Protein AF-A0A6P5BL47-F1 (afdb_monomer_lite)

Foldseek 3Di:
DVVVLVVLLLLLLLQLVLVVLLVVCLPVVDLLSATDPDADSVPSYDPDHSPGFQGDDLPSLVVSLVVVVVCVVVPDDNDDDVSSVVVSVSSVSSSVSNVVPFGCPPVRQAPPVSPSHGD

Structure (mmCIF, N/CA/C/O backbone):
data_AF-A0A6P5BL47-F1
#
_entry.id   AF-A0A6P5BL47-F1
#
loop_
_atom_site.group_PDB
_atom_site.id
_atom_site.type_symbol
_atom_site.label_atom_id
_atom_site.label_alt_id
_atom_site.label_comp_id
_atom_site.label_asym_id
_atom_site.label_entity_id
_atom_site.label_seq_id
_atom_site.pdbx_PDB_ins_code
_atom_site.Cartn_x
_atom_site.Cartn_y
_atom_site.Cartn_z
_atom_site.occupancy
_atom_site.B_iso_or_equiv
_atom_site.auth_seq_id
_atom_site.auth_comp_id
_atom_site.auth_asym_id
_atom_site.auth_atom_id
_atom_site.pdbx_PDB_model_num
ATOM 1 N N . MET A 1 1 ? -15.981 9.206 10.956 1.00 65.19 1 MET A N 1
ATOM 2 C CA . MET A 1 1 ? -14.874 8.240 11.155 1.00 65.19 1 MET A CA 1
ATOM 3 C C . MET A 1 1 ? -15.052 6.967 10.335 1.00 65.19 1 MET A C 1
ATOM 5 O O . MET A 1 1 ? -14.112 6.594 9.650 1.00 65.19 1 MET A O 1
ATOM 9 N N . GLU A 1 2 ? -16.237 6.345 10.324 1.00 82.81 2 GLU A N 1
ATOM 10 C CA . GLU A 1 2 ? -16.496 5.101 9.570 1.00 82.81 2 GLU A CA 1
ATOM 11 C C . GLU A 1 2 ? -16.104 5.169 8.079 1.00 82.81 2 GLU A C 1
ATOM 13 O O . GLU A 1 2 ? -15.459 4.258 7.568 1.00 82.81 2 GLU A O 1
ATOM 18 N N . ASN A 1 3 ? -16.406 6.278 7.395 1.00 89.88 3 ASN A N 1
ATOM 19 C CA . ASN A 1 3 ? -16.052 6.451 5.980 1.00 89.88 3 ASN A CA 1
ATOM 20 C C . ASN A 1 3 ? -14.536 6.441 5.730 1.00 89.88 3 ASN A C 1
ATOM 22 O O . ASN A 1 3 ? -14.093 5.890 4.730 1.00 89.88 3 ASN A O 1
ATOM 26 N N . VAL A 1 4 ? -13.732 6.988 6.646 1.00 91.44 4 VAL A N 1
ATOM 27 C CA . VAL A 1 4 ? -12.266 7.019 6.494 1.00 91.44 4 VAL A CA 1
ATOM 28 C C . VAL A 1 4 ? -11.684 5.614 6.660 1.00 91.44 4 VAL A C 1
ATOM 30 O O . VAL A 1 4 ? -10.820 5.213 5.890 1.00 91.44 4 VAL A O 1
ATOM 33 N N . VAL A 1 5 ? -12.215 4.826 7.603 1.00 93.94 5 VAL A N 1
ATOM 34 C CA . VAL A 1 5 ? -11.831 3.412 7.762 1.00 93.94 5 VAL A CA 1
ATOM 35 C C . VAL A 1 5 ? -12.163 2.622 6.495 1.00 93.94 5 VAL A C 1
ATOM 37 O O . VAL A 1 5 ? -11.319 1.874 6.012 1.00 93.94 5 VAL A O 1
ATOM 40 N N . LYS A 1 6 ? -13.353 2.821 5.912 1.00 94.25 6 LYS A N 1
ATOM 41 C CA . LYS A 1 6 ? -13.737 2.174 4.644 1.00 94.25 6 LYS A CA 1
ATOM 42 C C . LYS A 1 6 ? -12.798 2.550 3.495 1.00 94.25 6 LYS A C 1
ATOM 44 O O . LYS A 1 6 ? -12.405 1.664 2.745 1.00 94.25 6 LYS A O 1
ATOM 49 N N . LEU A 1 7 ? -12.398 3.819 3.389 1.00 94.19 7 LEU A N 1
ATOM 50 C CA . LEU A 1 7 ? -11.460 4.282 2.359 1.00 94.19 7 LEU A CA 1
ATOM 51 C C . LEU A 1 7 ? -10.067 3.666 2.524 1.00 94.19 7 LEU A C 1
ATOM 53 O O . LEU A 1 7 ? -9.534 3.111 1.568 1.00 94.19 7 LEU A O 1
ATOM 57 N N . MET A 1 8 ? -9.508 3.686 3.737 1.00 95.88 8 MET A N 1
ATOM 58 C CA . MET A 1 8 ? -8.200 3.077 4.007 1.00 95.88 8 MET A CA 1
ATOM 59 C C . MET A 1 8 ? -8.205 1.571 3.744 1.00 95.88 8 MET A C 1
ATOM 61 O O . MET A 1 8 ? -7.248 1.037 3.190 1.00 95.88 8 MET A O 1
ATOM 65 N N . ARG A 1 9 ? -9.302 0.886 4.089 1.00 95.56 9 ARG A N 1
ATOM 66 C CA . ARG A 1 9 ? -9.479 -0.533 3.764 1.00 95.56 9 ARG A CA 1
ATOM 67 C C . ARG A 1 9 ? -9.602 -0.762 2.261 1.00 95.56 9 ARG A C 1
ATOM 69 O O . ARG A 1 9 ? -9.000 -1.700 1.763 1.00 95.56 9 ARG A O 1
ATOM 76 N N . GLY A 1 10 ? -10.332 0.086 1.539 1.00 94.94 10 GLY A N 1
ATOM 77 C CA . GLY A 1 10 ? -10.4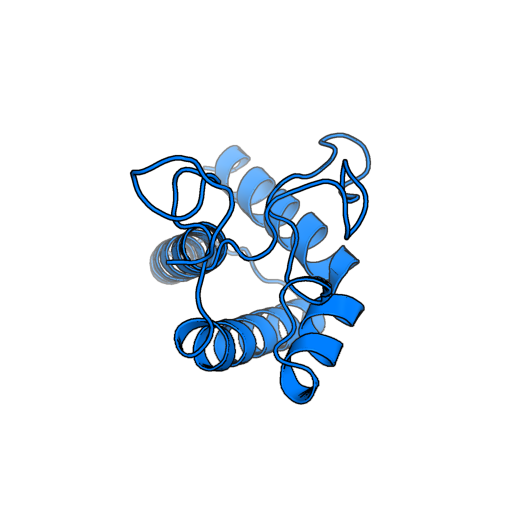20 0.017 0.079 1.00 94.94 10 GLY A CA 1
ATOM 78 C C . GLY A 1 10 ? -9.047 0.136 -0.585 1.00 94.94 10 GLY A C 1
ATOM 79 O O . GLY A 1 10 ? -8.691 -0.706 -1.402 1.00 94.94 10 GLY A O 1
ATOM 80 N N . LEU A 1 11 ? -8.237 1.112 -0.160 1.00 94.69 11 LEU A N 1
ATOM 81 C CA . LEU A 1 11 ? -6.862 1.274 -0.643 1.00 94.69 11 LEU A CA 1
ATOM 82 C C . LEU A 1 11 ? -5.992 0.053 -0.331 1.00 94.69 11 LEU A C 1
ATOM 84 O O . LEU A 1 11 ? -5.315 -0.444 -1.227 1.00 94.69 11 LEU A O 1
ATOM 88 N N . LEU A 1 12 ? -6.062 -0.477 0.895 1.00 95.56 12 LEU A N 1
ATOM 89 C CA . LEU A 1 12 ? -5.357 -1.706 1.266 1.00 95.56 12 LEU A CA 1
ATOM 90 C C . LEU A 1 12 ? -5.719 -2.868 0.332 1.00 95.56 12 LEU A C 1
ATOM 92 O O . LEU A 1 12 ? -4.834 -3.578 -0.131 1.00 95.56 12 LEU A O 1
ATOM 96 N N . GLN A 1 13 ? -7.003 -3.034 0.007 1.00 95.31 13 GLN A N 1
ATOM 97 C CA . GLN A 1 13 ? -7.460 -4.081 -0.910 1.00 95.31 13 GLN A CA 1
ATOM 98 C C . GLN A 1 13 ? -6.933 -3.880 -2.340 1.00 95.31 13 GLN A C 1
ATOM 100 O O . GLN A 1 13 ? -6.529 -4.855 -2.972 1.00 95.31 13 GLN A O 1
ATOM 105 N N . CYS A 1 14 ? -6.881 -2.642 -2.844 1.00 94.06 14 CYS A N 1
ATOM 106 C CA . CYS A 1 14 ? -6.258 -2.344 -4.140 1.00 94.06 14 CYS A CA 1
ATOM 107 C C . CYS A 1 14 ? -4.767 -2.707 -4.164 1.00 94.06 14 CYS A C 1
ATOM 109 O O . CYS A 1 14 ? -4.281 -3.289 -5.133 1.00 94.06 14 CYS A O 1
ATOM 111 N N . MET A 1 15 ? -4.038 -2.388 -3.092 1.00 93.81 15 MET A N 1
ATOM 112 C CA . MET A 1 15 ? -2.611 -2.698 -2.992 1.00 93.81 15 MET A CA 1
ATOM 113 C C . MET A 1 15 ? -2.377 -4.212 -2.875 1.00 93.81 15 MET A C 1
ATOM 115 O O . MET A 1 15 ? -1.542 -4.759 -3.590 1.00 93.81 15 MET A O 1
ATOM 119 N N . MET A 1 16 ? -3.157 -4.914 -2.045 1.00 94.81 16 MET A N 1
ATOM 120 C CA . MET A 1 16 ? -3.039 -6.369 -1.855 1.00 94.81 16 MET A CA 1
ATOM 121 C C . MET A 1 16 ? -3.304 -7.169 -3.133 1.00 94.81 16 MET A C 1
ATOM 123 O O . MET A 1 16 ? -2.705 -8.223 -3.330 1.00 94.81 16 MET A O 1
ATOM 127 N N . ARG A 1 17 ? -4.147 -6.666 -4.043 1.00 92.94 17 ARG A N 1
ATOM 128 C CA . ARG A 1 17 ? -4.371 -7.285 -5.364 1.00 92.94 17 ARG A CA 1
ATOM 129 C C . ARG A 1 17 ? -3.141 -7.284 -6.270 1.00 92.94 17 ARG A C 1
ATOM 131 O O . ARG A 1 17 ? -3.141 -7.981 -7.277 1.00 92.94 17 ARG A O 1
ATOM 138 N N . GLN A 1 18 ? -2.111 -6.523 -5.919 1.00 91.56 18 GLN A N 1
ATOM 139 C CA . GLN A 1 18 ? -0.846 -6.447 -6.642 1.00 91.56 18 GLN A CA 1
ATOM 140 C C . GLN A 1 18 ? 0.310 -7.075 -5.855 1.00 91.56 18 GLN A C 1
ATOM 142 O O . GLN A 1 18 ? 1.471 -6.778 -6.131 1.00 91.56 18 GLN A O 1
ATOM 147 N N . VAL A 1 19 ? 0.020 -7.937 -4.873 1.00 92.25 19 VAL A N 1
ATOM 148 C CA . VAL A 1 19 ? 1.044 -8.590 -4.040 1.00 92.25 19 VAL A CA 1
ATOM 149 C C . VAL A 1 19 ? 2.132 -9.277 -4.866 1.00 92.25 19 VAL A C 1
ATOM 151 O O . VAL A 1 19 ? 3.304 -9.165 -4.521 1.00 92.25 19 VAL A O 1
ATOM 154 N N . ASP A 1 20 ? 1.779 -9.879 -6.003 1.00 91.31 20 ASP A N 1
ATOM 155 C CA . ASP A 1 20 ? 2.747 -10.524 -6.894 1.00 91.31 20 ASP A CA 1
ATOM 156 C C . ASP A 1 20 ? 3.796 -9.539 -7.428 1.00 91.31 20 ASP A C 1
ATOM 158 O O . ASP A 1 20 ? 4.962 -9.902 -7.564 1.00 91.31 20 ASP A O 1
ATOM 162 N N . LYS A 1 21 ? 3.412 -8.282 -7.696 1.00 89.44 21 LYS A N 1
ATOM 163 C CA . LYS A 1 21 ? 4.346 -7.227 -8.124 1.00 89.44 21 LYS A CA 1
ATOM 164 C C . LYS A 1 21 ? 5.299 -6.861 -6.986 1.00 89.44 21 LYS A C 1
ATOM 166 O O . LYS A 1 21 ? 6.512 -6.877 -7.165 1.00 89.44 21 LYS A O 1
ATOM 171 N N . VAL A 1 22 ? 4.749 -6.639 -5.789 1.00 89.75 22 VAL A N 1
ATOM 172 C CA . VAL A 1 22 ? 5.522 -6.310 -4.577 1.00 89.75 22 VAL A CA 1
ATOM 173 C C . VAL A 1 22 ? 6.553 -7.399 -4.262 1.00 89.75 22 VAL A C 1
ATOM 175 O O . VAL A 1 22 ? 7.697 -7.085 -3.940 1.00 89.75 22 VAL A O 1
ATOM 178 N N . GLU A 1 23 ? 6.177 -8.673 -4.397 1.00 90.12 23 GLU A N 1
ATOM 179 C CA . GLU A 1 23 ? 7.093 -9.804 -4.218 1.00 90.12 23 GLU A CA 1
ATOM 180 C C . GLU A 1 23 ? 8.188 -9.848 -5.288 1.00 90.12 23 GLU A C 1
ATOM 182 O O . GLU A 1 23 ? 9.365 -9.992 -4.950 1.00 90.12 23 GLU A O 1
ATOM 187 N N . ARG A 1 24 ? 7.840 -9.677 -6.572 1.00 89.69 24 ARG A N 1
ATOM 188 C CA . ARG A 1 24 ? 8.837 -9.654 -7.657 1.00 89.69 24 ARG A CA 1
ATOM 189 C C . ARG A 1 24 ? 9.826 -8.503 -7.503 1.00 89.69 24 ARG A C 1
ATOM 191 O O . ARG A 1 24 ? 11.032 -8.729 -7.625 1.00 89.69 24 ARG A O 1
ATOM 198 N N . PHE A 1 25 ? 9.347 -7.313 -7.142 1.00 88.31 25 PHE A N 1
ATOM 199 C CA . PHE A 1 25 ? 10.174 -6.116 -6.997 1.00 88.31 25 PHE A CA 1
ATOM 200 C C . PHE A 1 25 ? 11.324 -6.286 -5.996 1.00 88.31 25 PHE A C 1
ATOM 202 O O . PHE A 1 25 ? 12.404 -5.740 -6.210 1.00 88.31 25 PHE A O 1
ATOM 209 N N . LYS A 1 26 ? 11.153 -7.091 -4.937 1.00 83.81 26 LYS A N 1
ATOM 210 C CA . LYS A 1 26 ? 12.239 -7.391 -3.978 1.00 83.81 26 LYS A CA 1
ATOM 211 C C . LYS A 1 26 ? 13.485 -7.964 -4.644 1.00 83.81 26 LYS A C 1
ATOM 213 O O . LYS A 1 26 ? 14.596 -7.774 -4.150 1.00 83.81 26 LYS A O 1
ATOM 218 N N . HIS A 1 27 ? 13.287 -8.710 -5.724 1.00 85.75 27 HIS A N 1
ATOM 219 C CA . HIS A 1 27 ? 14.348 -9.387 -6.451 1.00 85.75 27 HIS A CA 1
ATOM 220 C C . HIS A 1 27 ? 14.779 -8.598 -7.680 1.00 85.75 27 HIS A C 1
ATOM 222 O O . HIS A 1 27 ? 15.973 -8.526 -7.961 1.00 85.75 27 HIS A O 1
ATOM 228 N N . THR A 1 28 ? 13.821 -8.026 -8.408 1.00 87.12 28 THR A N 1
ATOM 229 C CA . THR A 1 28 ? 14.087 -7.382 -9.696 1.00 87.12 28 THR A CA 1
ATOM 230 C C . THR A 1 28 ? 14.490 -5.922 -9.552 1.00 87.12 28 THR A C 1
ATOM 232 O O . THR A 1 28 ? 15.305 -5.456 -10.341 1.00 87.12 28 THR A O 1
ATOM 235 N N . GLN A 1 29 ? 13.935 -5.205 -8.564 1.00 83.12 29 GLN A N 1
ATOM 236 C CA . GLN A 1 29 ? 14.052 -3.746 -8.404 1.00 83.12 29 GLN A CA 1
ATOM 237 C C . GLN A 1 29 ? 13.731 -2.972 -9.699 1.00 83.12 29 GLN A C 1
ATOM 239 O O . GLN A 1 29 ? 14.186 -1.849 -9.896 1.00 83.12 29 GLN A O 1
ATOM 244 N N . SER A 1 30 ? 12.945 -3.586 -10.591 1.00 81.31 30 SER A N 1
ATOM 245 C CA . SER A 1 30 ? 12.524 -3.003 -11.862 1.00 81.31 30 SER A CA 1
ATOM 246 C C . SER A 1 30 ? 11.291 -2.134 -11.653 1.00 81.31 30 SER A C 1
ATOM 248 O O . SER A 1 30 ? 10.367 -2.525 -10.937 1.00 81.31 30 SER A O 1
ATOM 250 N N . THR A 1 31 ? 11.231 -0.980 -12.315 1.00 75.50 31 THR A N 1
ATOM 251 C CA . THR A 1 31 ? 10.049 -0.108 -12.294 1.00 75.50 31 THR A CA 1
ATOM 252 C C . THR A 1 31 ? 8.808 -0.828 -12.830 1.00 75.50 31 THR A C 1
ATOM 254 O O . THR A 1 31 ? 7.721 -0.621 -12.303 1.00 75.50 31 THR A O 1
ATOM 257 N N . GLU A 1 32 ? 8.951 -1.764 -13.769 1.00 80.00 32 GLU A N 1
ATOM 258 C CA . GLU A 1 32 ? 7.845 -2.579 -14.307 1.00 80.00 32 GLU A CA 1
ATOM 259 C C . GLU A 1 32 ? 7.174 -3.454 -13.232 1.00 80.00 32 GLU A C 1
ATOM 261 O O . GLU A 1 32 ? 5.958 -3.659 -13.238 1.00 80.00 32 GLU A O 1
ATOM 266 N N . ASP A 1 33 ? 7.946 -3.914 -12.245 1.00 84.38 33 ASP A N 1
ATOM 267 C CA . ASP A 1 33 ? 7.452 -4.706 -11.115 1.00 84.38 33 ASP A CA 1
ATOM 268 C C . ASP A 1 33 ? 6.988 -3.842 -9.936 1.00 84.38 33 ASP A C 1
ATOM 270 O O . ASP A 1 33 ? 6.596 -4.361 -8.892 1.00 84.38 33 ASP A O 1
ATOM 274 N N . SER A 1 34 ? 7.010 -2.518 -10.071 1.00 85.19 34 SER A N 1
ATOM 275 C CA . SER A 1 34 ? 6.555 -1.624 -9.013 1.00 85.19 34 SER A CA 1
ATOM 276 C C . SER A 1 34 ? 5.027 -1.638 -8.853 1.00 85.19 34 SER A C 1
ATOM 278 O O . SER A 1 34 ? 4.264 -2.050 -9.739 1.00 85.19 34 SER A O 1
ATOM 280 N N . LEU A 1 35 ? 4.570 -1.197 -7.682 1.00 87.50 35 LEU A N 1
ATOM 281 C CA . LEU A 1 35 ? 3.153 -1.055 -7.382 1.00 87.50 35 LEU A CA 1
ATOM 282 C C . LEU A 1 35 ? 2.555 0.078 -8.230 1.00 87.50 35 LEU A C 1
ATOM 284 O O . LEU A 1 35 ? 3.088 1.187 -8.249 1.00 87.50 35 LEU A O 1
ATOM 288 N N . HIS A 1 36 ? 1.416 -0.167 -8.878 1.00 85.00 36 HIS A N 1
ATOM 289 C CA . HIS A 1 36 ? 0.673 0.903 -9.545 1.00 85.00 36 HIS A CA 1
ATOM 290 C C . HIS A 1 36 ? 0.089 1.868 -8.525 1.00 85.00 36 HIS A C 1
ATOM 292 O O . HIS A 1 36 ? -0.403 1.444 -7.485 1.00 85.00 36 HIS A O 1
ATOM 298 N N . ALA A 1 37 ? 0.028 3.152 -8.868 1.00 78.50 37 ALA A N 1
ATOM 299 C CA . ALA A 1 37 ? -0.580 4.176 -8.018 1.00 78.50 37 ALA A CA 1
ATOM 300 C C . ALA A 1 37 ? -2.057 4.469 -8.336 1.00 78.50 37 ALA A C 1
ATOM 302 O O . ALA A 1 37 ? -2.715 5.209 -7.602 1.00 78.50 37 ALA A O 1
ATOM 303 N N . LYS A 1 38 ? -2.597 3.903 -9.425 1.00 83.56 38 LYS A N 1
ATOM 304 C CA . LYS A 1 38 ? -3.957 4.182 -9.908 1.00 83.56 38 LYS A CA 1
ATOM 305 C C . LYS A 1 38 ? -4.799 2.917 -9.952 1.00 83.56 38 LYS A C 1
ATOM 307 O O . LYS A 1 38 ? -4.396 1.899 -10.513 1.00 83.56 38 LYS A O 1
ATOM 312 N N . TYR A 1 39 ? -6.003 3.015 -9.395 1.00 87.56 39 TYR A N 1
ATOM 313 C CA . TYR A 1 39 ? -6.902 1.880 -9.215 1.00 87.56 39 TYR A CA 1
ATOM 314 C C . TYR A 1 39 ? 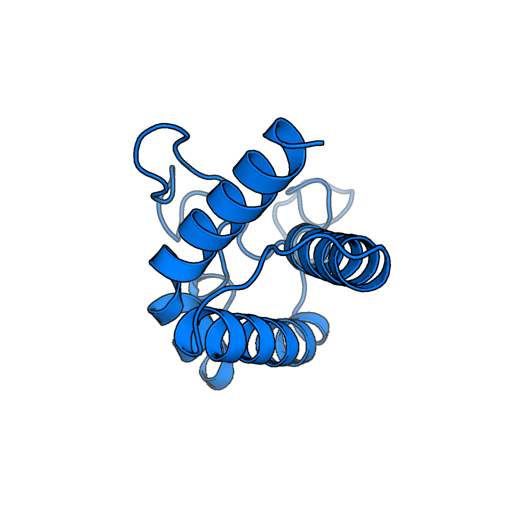-8.291 2.169 -9.756 1.00 87.56 39 TYR A C 1
ATOM 316 O O . TYR A 1 39 ? -8.824 3.272 -9.613 1.00 87.56 39 TYR A O 1
ATOM 324 N N . ASN A 1 40 ? -8.911 1.142 -10.323 1.00 86.25 40 ASN A N 1
ATOM 325 C CA . ASN A 1 40 ? -10.309 1.186 -10.690 1.00 86.25 40 ASN A CA 1
ATOM 326 C C . ASN A 1 40 ? -11.145 1.150 -9.406 1.00 86.25 40 ASN A C 1
ATOM 328 O O . ASN A 1 40 ? -11.043 0.214 -8.615 1.00 86.25 40 ASN A O 1
ATOM 332 N N . THR A 1 41 ? -11.990 2.155 -9.196 1.00 84.31 41 THR A N 1
ATOM 333 C CA . THR A 1 41 ? -12.771 2.299 -7.957 1.00 84.31 41 THR A CA 1
ATOM 334 C C . THR A 1 41 ? -13.826 1.210 -7.762 1.00 84.31 41 THR A C 1
ATOM 336 O O . THR A 1 41 ? -14.223 0.956 -6.627 1.00 84.31 41 THR A O 1
ATOM 339 N N . ALA A 1 42 ? -14.275 0.554 -8.836 1.00 86.75 42 ALA A N 1
ATOM 340 C CA . ALA A 1 42 ? -15.256 -0.524 -8.772 1.00 86.75 42 ALA A CA 1
ATOM 341 C C . ALA A 1 42 ? -14.600 -1.902 -8.601 1.00 86.75 42 ALA A C 1
ATOM 343 O O . ALA A 1 42 ? -15.115 -2.739 -7.862 1.00 86.75 42 ALA A O 1
ATOM 344 N N . THR A 1 43 ? -13.472 -2.152 -9.272 1.00 87.94 43 THR A N 1
ATOM 345 C CA . THR A 1 43 ? -12.843 -3.485 -9.303 1.00 87.94 43 THR A CA 1
ATOM 346 C C . THR A 1 43 ? -11.613 -3.615 -8.416 1.00 87.94 43 THR A C 1
ATOM 348 O O . THR A 1 43 ? -11.190 -4.738 -8.161 1.00 87.94 43 THR A O 1
ATOM 351 N N . CYS A 1 44 ? -11.041 -2.507 -7.935 1.00 86.44 44 CYS A N 1
ATOM 352 C CA . CYS A 1 44 ? -9.759 -2.458 -7.221 1.00 86.44 44 CYS A CA 1
ATOM 353 C C . CYS A 1 44 ? -8.561 -2.987 -8.039 1.00 86.44 44 CYS A C 1
ATOM 355 O O . CYS A 1 44 ? -7.523 -3.308 -7.466 1.00 86.44 44 CYS A O 1
ATOM 357 N N . SER A 1 45 ? -8.701 -3.111 -9.361 1.00 84.69 45 SER A N 1
ATOM 358 C CA . SER A 1 45 ? -7.617 -3.509 -10.269 1.00 84.69 45 SER A CA 1
ATOM 359 C C . SER A 1 45 ? -6.814 -2.297 -10.745 1.00 84.69 45 SER A C 1
ATOM 361 O O . SER A 1 45 ? -7.283 -1.160 -10.641 1.00 84.69 45 SER A O 1
ATOM 363 N N . THR A 1 46 ? -5.629 -2.536 -11.307 1.00 82.56 46 THR A N 1
ATOM 364 C CA . THR A 1 46 ? -4.866 -1.513 -12.035 1.00 82.56 46 THR A CA 1
ATOM 365 C C . THR A 1 46 ? -5.684 -0.998 -13.228 1.00 82.56 46 THR A C 1
ATOM 367 O O . THR A 1 46 ? -6.554 -1.699 -13.752 1.00 82.56 46 THR A O 1
ATOM 370 N N . VAL A 1 47 ? -5.478 0.266 -13.607 1.00 80.44 47 VAL A N 1
ATOM 371 C CA . VAL A 1 47 ? -6.263 0.939 -14.670 1.00 80.44 47 VAL A CA 1
ATOM 372 C C . VAL A 1 47 ? -5.534 1.043 -16.007 1.00 80.44 47 VAL A C 1
ATOM 374 O O . VAL A 1 47 ? -6.149 1.440 -16.991 1.00 80.44 47 VAL A O 1
ATOM 377 N N . VAL A 1 48 ? -4.248 0.708 -16.023 1.00 73.94 48 VAL A N 1
ATOM 378 C CA . VAL A 1 48 ? -3.319 0.823 -17.154 1.00 73.94 48 VAL A CA 1
ATOM 379 C C . VAL A 1 48 ? -2.329 -0.343 -17.113 1.00 73.94 48 VAL A C 1
ATOM 381 O O . VAL A 1 48 ? -2.152 -0.961 -16.054 1.00 73.94 48 VAL A O 1
ATOM 384 N N . GLY A 1 49 ? -1.722 -0.659 -18.255 1.00 68.38 49 GLY A N 1
ATOM 385 C CA . GLY A 1 49 ? -0.662 -1.658 -18.379 1.00 68.38 49 GLY A CA 1
ATOM 386 C C . GLY A 1 49 ? 0.633 -1.278 -17.651 1.00 68.38 49 GLY A C 1
ATOM 387 O O . GLY A 1 49 ? 0.866 -0.116 -17.307 1.00 68.38 49 GLY A O 1
ATOM 388 N N . ASP A 1 50 ? 1.488 -2.279 -17.424 1.00 66.44 50 ASP A N 1
ATOM 389 C CA . ASP A 1 50 ? 2.818 -2.149 -16.796 1.00 66.44 50 ASP A CA 1
ATOM 390 C C . ASP A 1 50 ? 3.837 -1.385 -17.670 1.00 66.44 50 ASP A C 1
ATOM 392 O O . ASP A 1 50 ? 4.953 -1.130 -17.238 1.00 66.44 50 ASP A O 1
ATOM 396 N N . ASP A 1 51 ? 3.457 -0.955 -18.868 1.00 64.00 51 ASP A N 1
ATOM 397 C CA . ASP A 1 51 ? 4.266 -0.202 -19.834 1.00 64.00 51 ASP A CA 1
ATOM 398 C C . ASP A 1 51 ? 3.634 1.147 -20.229 1.00 64.00 51 ASP A C 1
ATOM 400 O O . ASP A 1 51 ? 4.246 1.952 -20.929 1.00 64.00 51 ASP A O 1
ATOM 404 N N . GLU A 1 52 ? 2.415 1.427 -19.757 1.00 60.81 52 GLU A N 1
ATOM 405 C CA . GLU A 1 52 ? 1.617 2.582 -20.191 1.00 60.81 52 GLU A CA 1
ATOM 406 C C . GLU A 1 52 ? 1.686 3.790 -19.236 1.00 60.81 52 GLU A C 1
ATOM 408 O O . GLU A 1 52 ? 1.149 4.857 -19.546 1.00 60.81 52 GLU A O 1
ATOM 413 N N . TRP A 1 53 ? 2.320 3.650 -18.067 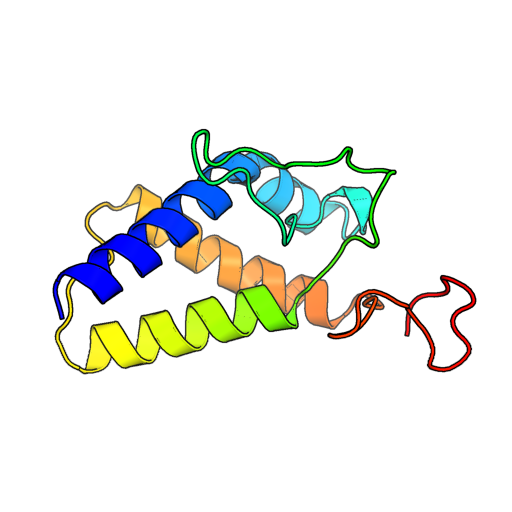1.00 62.78 53 TRP A N 1
ATOM 414 C CA . TRP A 1 53 ? 2.385 4.694 -17.040 1.00 62.78 53 TRP A CA 1
ATOM 415 C C . TRP A 1 53 ? 3.769 4.768 -16.388 1.00 62.78 53 TRP A C 1
ATOM 417 O O . TRP A 1 53 ? 4.474 3.772 -16.332 1.00 62.78 53 TRP A O 1
ATOM 427 N N . GLY A 1 54 ? 4.180 5.946 -15.904 1.00 57.97 54 GLY A N 1
ATOM 428 C CA . GLY A 1 54 ? 5.418 6.089 -15.131 1.00 57.97 54 GLY A CA 1
ATOM 429 C C . GLY A 1 54 ? 5.300 5.289 -13.838 1.00 57.97 54 GLY A C 1
ATOM 430 O O . GLY A 1 54 ? 4.529 5.650 -12.949 1.00 57.97 54 GLY A O 1
ATOM 431 N N . HIS A 1 55 ? 6.000 4.163 -13.782 1.00 63.97 55 HIS A N 1
ATOM 432 C CA . HIS A 1 55 ? 5.900 3.207 -12.689 1.00 63.97 55 HIS A CA 1
ATOM 433 C C . HIS A 1 55 ? 6.927 3.514 -11.611 1.00 63.97 55 HIS A C 1
ATOM 435 O O . HIS A 1 55 ? 8.052 3.887 -11.934 1.00 63.97 55 HIS A O 1
ATOM 441 N N . LEU A 1 56 ? 6.528 3.271 -10.360 1.00 64.38 56 LEU A N 1
ATOM 442 C CA . LEU A 1 56 ? 7.135 3.695 -9.098 1.00 64.38 56 LEU A CA 1
ATOM 443 C C . LEU A 1 56 ? 6.522 5.022 -8.603 1.00 64.38 56 LEU A C 1
ATOM 445 O O . LEU A 1 56 ? 6.561 6.052 -9.262 1.00 64.38 56 LEU A O 1
ATOM 449 N N . GLN A 1 57 ? 5.817 4.942 -7.472 1.00 72.31 57 GLN A N 1
ATOM 450 C CA . GLN A 1 57 ? 5.285 6.077 -6.707 1.00 72.31 57 GLN A CA 1
ATOM 451 C C . GLN A 1 57 ? 5.522 5.744 -5.231 1.00 72.31 57 GLN A C 1
ATOM 453 O O . GLN A 1 57 ? 4.623 5.298 -4.493 1.00 72.31 57 GLN A O 1
ATOM 458 N N . VAL A 1 58 ? 6.792 5.831 -4.819 1.00 79.62 58 VAL A N 1
ATOM 459 C CA . VAL A 1 58 ? 7.205 5.476 -3.450 1.00 79.62 58 VAL A CA 1
ATOM 460 C C . VAL A 1 58 ? 6.529 6.393 -2.440 1.00 79.62 58 VAL A C 1
ATOM 462 O O . VAL A 1 58 ? 6.163 5.958 -1.346 1.00 79.62 58 VAL A O 1
ATOM 465 N N . ASP A 1 59 ? 6.315 7.647 -2.812 1.00 81.50 59 ASP A N 1
ATOM 466 C CA . ASP A 1 59 ? 5.676 8.672 -2.001 1.00 81.50 59 ASP A CA 1
ATOM 467 C C . ASP A 1 59 ? 4.224 8.327 -1.637 1.00 81.50 59 ASP A C 1
ATOM 469 O O . ASP A 1 59 ? 3.881 8.342 -0.453 1.00 81.50 59 ASP A O 1
ATOM 473 N N . ALA A 1 60 ? 3.385 7.938 -2.599 1.00 86.56 60 ALA A N 1
ATOM 474 C CA . ALA A 1 60 ? 1.989 7.571 -2.368 1.00 86.56 60 ALA A CA 1
ATOM 475 C C . ALA A 1 60 ? 1.874 6.356 -1.433 1.00 86.56 60 ALA A C 1
ATOM 477 O O . ALA A 1 60 ? 1.070 6.349 -0.494 1.00 86.56 60 ALA A O 1
ATOM 478 N N . THR A 1 61 ? 2.727 5.350 -1.646 1.00 89.56 61 THR A N 1
ATOM 479 C CA 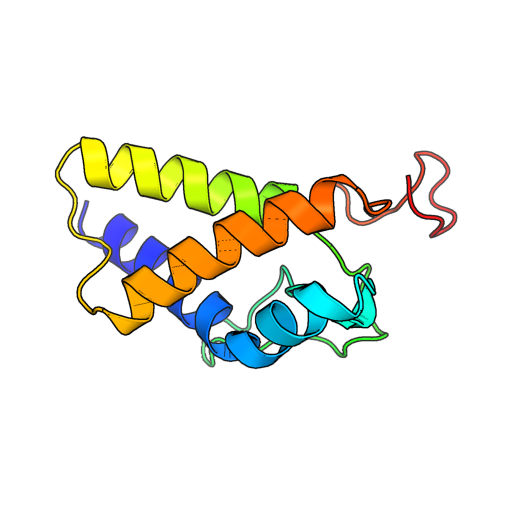. THR A 1 61 ? 2.791 4.150 -0.797 1.00 89.56 61 THR A CA 1
ATOM 480 C C . THR A 1 61 ? 3.287 4.496 0.613 1.00 89.56 61 THR A C 1
ATOM 482 O O . THR A 1 61 ? 2.717 4.043 1.608 1.00 89.56 61 THR A O 1
ATOM 485 N N . SER A 1 62 ? 4.294 5.366 0.722 1.00 90.75 62 SER A N 1
ATOM 486 C CA . SER A 1 62 ? 4.840 5.834 2.003 1.00 90.75 62 SER A CA 1
ATOM 487 C C . SER A 1 62 ? 3.829 6.668 2.792 1.00 90.75 62 SER A C 1
ATOM 489 O O . SER A 1 62 ? 3.673 6.477 4.000 1.00 90.75 62 SER A O 1
ATOM 491 N N . LEU A 1 63 ? 3.090 7.554 2.120 1.00 92.62 63 LEU A N 1
ATOM 492 C CA . LEU A 1 63 ? 2.013 8.345 2.717 1.00 92.62 63 LEU A CA 1
ATOM 493 C C . LEU A 1 63 ? 0.887 7.451 3.233 1.00 92.62 63 LEU A C 1
ATOM 495 O O . LEU A 1 63 ? 0.401 7.665 4.345 1.00 92.62 63 LEU A O 1
ATOM 499 N N . PHE A 1 64 ? 0.499 6.425 2.471 1.00 94.69 64 PHE A N 1
ATOM 500 C CA . PHE A 1 64 ? -0.481 5.444 2.929 1.00 94.69 64 PHE A CA 1
ATOM 501 C C . PHE A 1 64 ? -0.034 4.766 4.233 1.00 94.69 64 PHE A C 1
ATOM 503 O O . PHE A 1 64 ? -0.817 4.721 5.185 1.00 94.69 64 PHE A O 1
ATOM 510 N N . LEU A 1 65 ? 1.218 4.297 4.318 1.00 95.06 65 LEU A N 1
ATOM 511 C CA . LEU A 1 65 ? 1.747 3.674 5.539 1.00 95.06 65 LEU A CA 1
ATOM 512 C C . LEU A 1 65 ? 1.819 4.651 6.717 1.00 95.06 65 LEU A C 1
ATOM 514 O O . LEU A 1 65 ? 1.475 4.277 7.840 1.00 95.06 65 LEU A O 1
ATOM 518 N N . LEU A 1 66 ? 2.211 5.905 6.475 1.00 95.62 66 LEU A N 1
ATOM 519 C CA . LEU A 1 66 ? 2.238 6.942 7.505 1.00 95.62 66 LEU A CA 1
ATOM 520 C C . LEU A 1 66 ? 0.840 7.181 8.091 1.00 95.62 66 LEU A C 1
ATOM 522 O O . LEU A 1 66 ? 0.667 7.157 9.312 1.00 95.62 66 LEU A O 1
ATOM 526 N N . PHE A 1 67 ? -0.169 7.368 7.237 1.00 96.31 67 PHE A N 1
ATOM 527 C CA . PHE A 1 67 ? -1.545 7.564 7.693 1.00 96.31 67 PHE A CA 1
ATOM 528 C C . PHE A 1 67 ? -2.111 6.311 8.357 1.00 96.31 67 PHE A C 1
ATOM 530 O O . PHE A 1 67 ? -2.781 6.419 9.383 1.00 96.31 67 PHE A O 1
ATOM 537 N N . LEU A 1 68 ? -1.808 5.120 7.839 1.00 96.94 68 LEU A N 1
ATOM 538 C CA . LEU A 1 68 ? -2.187 3.860 8.473 1.00 96.94 68 LEU A CA 1
ATOM 539 C C . LEU A 1 68 ? -1.626 3.768 9.903 1.00 96.94 68 LEU A C 1
ATOM 541 O O . LEU A 1 68 ? -2.367 3.447 10.836 1.00 96.94 68 LEU A O 1
ATOM 545 N N . ALA A 1 69 ? -0.351 4.107 10.100 1.00 96.50 69 ALA A N 1
ATOM 546 C CA . ALA A 1 69 ? 0.282 4.130 11.417 1.00 96.50 69 ALA A CA 1
ATOM 547 C C . ALA A 1 69 ? -0.373 5.159 12.355 1.00 96.50 69 ALA A C 1
ATOM 549 O O . ALA A 1 69 ? -0.730 4.830 13.485 1.00 96.50 69 ALA A O 1
ATOM 550 N N . GLN A 1 70 ? -0.618 6.386 11.886 1.00 96.69 70 GLN A N 1
ATOM 551 C CA . GLN A 1 70 ? -1.286 7.425 12.684 1.00 96.69 70 GLN A CA 1
ATOM 552 C C . GLN A 1 70 ? -2.718 7.029 13.076 1.00 96.69 70 GLN A C 1
ATOM 554 O O . GLN A 1 70 ? -3.149 7.212 14.218 1.00 96.69 70 GLN A O 1
ATOM 559 N N . MET A 1 71 ? -3.471 6.448 12.143 1.00 96.19 71 MET A N 1
ATOM 560 C CA . MET A 1 71 ? -4.850 6.033 12.383 1.00 96.19 71 MET A CA 1
ATOM 561 C C . MET A 1 71 ? -4.929 4.845 13.344 1.00 96.19 71 MET A C 1
ATOM 563 O O . MET A 1 71 ? -5.758 4.849 14.251 1.00 96.19 71 MET A O 1
ATOM 567 N N . THR A 1 72 ? -4.043 3.860 13.209 1.00 95.75 72 THR A N 1
ATOM 568 C CA . THR A 1 72 ? -3.976 2.739 14.160 1.00 95.75 72 THR A CA 1
ATOM 569 C C . THR A 1 72 ? -3.536 3.197 15.552 1.00 95.75 72 THR A C 1
ATOM 571 O O . THR A 1 72 ? -4.162 2.802 16.536 1.00 95.75 72 THR A O 1
ATOM 574 N N . ALA A 1 73 ? -2.559 4.105 15.654 1.00 95.81 73 ALA A N 1
ATOM 575 C CA . ALA A 1 73 ? -2.123 4.695 16.925 1.00 95.81 73 ALA A CA 1
ATOM 576 C C . ALA A 1 73 ? -3.223 5.515 17.627 1.00 95.81 73 ALA A C 1
ATOM 578 O O . ALA A 1 73 ? -3.275 5.552 18.854 1.00 95.81 73 ALA A O 1
ATOM 579 N N . SER A 1 74 ? -4.138 6.127 16.867 1.00 95.81 74 SER A N 1
ATOM 580 C CA . SER A 1 74 ? -5.326 6.812 17.412 1.00 95.81 74 SER A CA 1
ATOM 581 C C . SER A 1 74 ? -6.486 5.871 17.775 1.00 95.81 74 SER A C 1
ATOM 583 O O . SER A 1 74 ? -7.538 6.331 18.216 1.00 95.81 74 SER A O 1
ATOM 585 N N . GLY A 1 75 ? -6.306 4.553 17.627 1.00 94.81 75 GLY A N 1
ATOM 586 C CA . GLY A 1 75 ? -7.272 3.531 18.037 1.00 94.81 75 GLY A CA 1
ATOM 587 C C . GLY A 1 75 ? -8.221 3.051 16.935 1.00 94.81 75 GLY A C 1
ATOM 588 O O . GLY A 1 75 ? -9.125 2.258 17.213 1.00 94.81 75 GLY A O 1
ATOM 589 N N . LEU A 1 76 ? -8.040 3.482 15.681 1.00 94.94 76 LEU A N 1
ATOM 590 C CA . LEU A 1 76 ? -8.849 2.996 14.561 1.00 94.94 76 LEU A CA 1
ATOM 591 C C . LEU A 1 76 ? -8.375 1.608 14.109 1.00 94.94 76 LEU A C 1
ATOM 593 O O . LEU A 1 76 ? -7.220 1.411 13.735 1.00 94.94 76 LEU A O 1
ATOM 597 N N . ARG A 1 77 ? -9.291 0.634 14.079 1.00 94.56 77 ARG A N 1
ATOM 598 C CA . ARG A 1 77 ? -9.023 -0.703 13.525 1.00 94.56 77 ARG A CA 1
ATOM 599 C C . ARG A 1 77 ? -9.161 -0.692 12.004 1.00 94.56 77 ARG A C 1
ATOM 601 O O . ARG A 1 77 ? -10.272 -0.606 11.485 1.00 94.56 77 ARG A O 1
ATOM 608 N N . ILE A 1 78 ? -8.029 -0.783 11.308 1.00 96.50 78 ILE A N 1
ATOM 609 C CA . ILE A 1 78 ? -7.955 -0.837 9.835 1.00 96.50 78 ILE A CA 1
ATOM 610 C C . ILE A 1 78 ? -7.464 -2.204 9.339 1.00 96.50 78 ILE A C 1
ATOM 612 O O . ILE A 1 78 ? -7.936 -2.661 8.299 1.00 96.50 78 ILE A O 1
ATOM 616 N N . ILE A 1 79 ? -6.577 -2.855 10.097 1.00 96.81 79 ILE A N 1
ATOM 617 C CA . ILE A 1 79 ? -6.012 -4.185 9.830 1.00 96.81 79 ILE A CA 1
ATOM 618 C C . ILE A 1 79 ? -6.735 -5.221 10.699 1.00 96.81 79 ILE A C 1
ATOM 620 O O . ILE A 1 79 ? -6.921 -5.000 11.897 1.00 96.81 79 ILE A O 1
ATOM 624 N N . PHE A 1 80 ? -7.167 -6.326 10.097 1.00 96.00 80 PHE A N 1
ATOM 625 C CA . PHE A 1 80 ? -8.045 -7.333 10.703 1.00 96.00 80 PHE A CA 1
ATOM 626 C C . PHE A 1 80 ? -7.521 -8.763 10.550 1.00 96.00 80 PHE A C 1
ATOM 628 O O . PHE A 1 80 ? -7.919 -9.628 11.328 1.00 96.00 80 PHE A O 1
ATOM 635 N N . THR A 1 81 ? -6.654 -9.027 9.573 1.00 97.81 81 THR A N 1
ATOM 636 C CA . THR A 1 81 ? -6.149 -10.374 9.263 1.00 97.81 81 THR A CA 1
ATOM 637 C C . THR A 1 81 ? -4.625 -10.437 9.304 1.00 97.81 81 THR A C 1
ATOM 639 O O . THR A 1 81 ? -3.946 -9.423 9.150 1.00 97.81 81 THR A O 1
ATOM 642 N N . LEU A 1 82 ? -4.077 -11.641 9.496 1.00 97.31 82 LEU A N 1
ATOM 643 C CA . LEU A 1 82 ? -2.628 -11.859 9.433 1.00 97.31 82 LEU A CA 1
ATOM 644 C C . LEU A 1 82 ? -2.072 -11.640 8.022 1.00 97.31 82 LEU A C 1
ATOM 646 O O . LEU A 1 82 ? -0.951 -11.161 7.897 1.00 97.31 82 LEU A O 1
ATOM 650 N N . ASP A 1 83 ? -2.862 -11.910 6.983 1.00 96.88 83 ASP A N 1
ATOM 651 C CA . ASP A 1 83 ? -2.466 -11.649 5.596 1.00 96.88 83 ASP A CA 1
ATOM 652 C C . ASP A 1 83 ? -2.314 -10.146 5.336 1.00 96.88 83 ASP A C 1
ATOM 654 O O . ASP A 1 83 ? -1.339 -9.714 4.724 1.00 96.88 83 ASP A O 1
ATOM 658 N N . GLU A 1 84 ? -3.227 -9.322 5.865 1.00 97.56 84 GLU A N 1
ATOM 659 C CA . GLU A 1 84 ? -3.090 -7.861 5.821 1.00 97.56 84 GLU A CA 1
ATOM 660 C C . GLU A 1 84 ? -1.844 -7.399 6.605 1.00 97.56 84 GLU A C 1
ATOM 662 O O . GLU A 1 84 ? -1.119 -6.530 6.129 1.00 97.56 84 GLU A O 1
ATOM 667 N N . VAL A 1 85 ? -1.541 -7.993 7.770 1.00 97.06 85 VAL A N 1
ATOM 668 C CA . VAL A 1 85 ? -0.305 -7.687 8.526 1.00 97.06 85 VAL A CA 1
ATOM 669 C C . VAL A 1 85 ? 0.942 -8.036 7.710 1.00 97.06 85 VAL A C 1
ATOM 671 O O . VAL A 1 85 ? 1.848 -7.210 7.590 1.00 97.06 85 VAL A O 1
ATOM 674 N N . ALA A 1 86 ? 0.984 -9.237 7.133 1.00 96.50 86 ALA A N 1
ATOM 675 C CA . ALA A 1 86 ? 2.096 -9.697 6.311 1.00 96.50 86 ALA A CA 1
ATOM 676 C C . ALA A 1 86 ? 2.288 -8.795 5.088 1.00 96.50 86 ALA A C 1
ATOM 678 O O . ALA A 1 86 ? 3.417 -8.430 4.765 1.00 96.50 86 ALA A O 1
ATOM 679 N N . PHE A 1 87 ? 1.197 -8.363 4.456 1.00 96.38 87 PHE A N 1
ATOM 680 C CA . PHE A 1 87 ? 1.255 -7.436 3.334 1.00 96.38 87 PHE A CA 1
ATOM 681 C C . PHE A 1 87 ? 1.780 -6.049 3.732 1.00 96.38 87 PHE A C 1
ATOM 683 O O . PHE A 1 87 ? 2.602 -5.483 3.019 1.00 96.38 87 PHE A O 1
ATOM 690 N N . ILE A 1 88 ? 1.383 -5.499 4.883 1.00 96.44 88 ILE A N 1
ATOM 691 C CA . ILE A 1 88 ? 1.949 -4.227 5.364 1.00 96.44 88 ILE A CA 1
ATOM 692 C C . ILE A 1 88 ? 3.448 -4.359 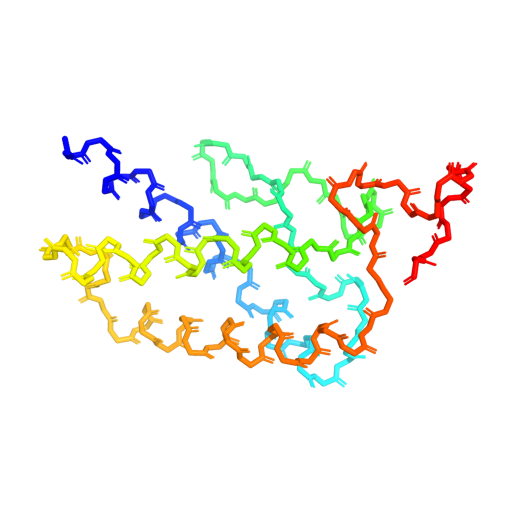5.639 1.00 96.44 88 ILE A C 1
ATOM 694 O O . ILE A 1 88 ? 4.223 -3.493 5.236 1.00 96.44 88 ILE A O 1
ATOM 698 N N . GLN A 1 89 ? 3.875 -5.458 6.265 1.00 94.75 89 GLN A N 1
ATOM 699 C CA . GLN A 1 89 ? 5.298 -5.742 6.452 1.00 94.75 89 GLN A CA 1
ATOM 700 C C . GLN A 1 89 ? 6.029 -5.824 5.104 1.00 94.75 89 GLN A C 1
ATOM 702 O O . GLN A 1 89 ? 7.145 -5.326 4.962 1.00 94.75 89 GLN A O 1
ATOM 707 N N . ASN A 1 90 ? 5.378 -6.414 4.106 1.00 93.75 90 ASN A N 1
ATOM 708 C CA . ASN A 1 90 ? 5.889 -6.505 2.752 1.00 93.75 90 ASN A CA 1
ATOM 709 C C . ASN A 1 90 ? 6.096 -5.128 2.104 1.00 93.75 90 ASN A C 1
ATOM 711 O O . ASN A 1 90 ? 7.148 -4.866 1.525 1.00 93.75 90 ASN A O 1
ATOM 715 N N . LEU A 1 91 ? 5.129 -4.220 2.272 1.00 93.25 91 LEU A N 1
ATOM 716 C CA . LEU A 1 91 ? 5.225 -2.844 1.781 1.00 93.25 91 LEU A CA 1
ATOM 717 C C . LEU A 1 91 ? 6.381 -2.061 2.420 1.00 93.25 91 LEU A C 1
ATOM 719 O O . LEU A 1 91 ? 6.994 -1.231 1.752 1.00 93.25 91 LEU A O 1
ATOM 723 N N . VAL A 1 92 ? 6.713 -2.327 3.687 1.00 92.62 92 VAL A N 1
ATOM 724 C CA . VAL A 1 92 ? 7.874 -1.698 4.342 1.00 92.62 92 VAL A CA 1
ATOM 725 C C . VAL A 1 92 ? 9.178 -2.115 3.654 1.00 92.62 92 VAL A C 1
ATOM 727 O O . VAL A 1 92 ? 9.990 -1.254 3.319 1.00 92.62 92 VAL A O 1
ATOM 730 N N . PHE A 1 93 ? 9.357 -3.411 3.377 1.00 90.12 93 PHE A N 1
ATOM 731 C CA . PHE A 1 93 ? 10.528 -3.906 2.639 1.00 90.12 93 PHE A CA 1
ATOM 732 C C . PHE A 1 93 ? 10.565 -3.401 1.195 1.00 90.12 93 PHE A C 1
ATOM 734 O O . PHE A 1 93 ? 11.630 -3.086 0.666 1.00 90.12 93 PHE A O 1
ATOM 741 N N . TYR A 1 94 ? 9.398 -3.296 0.565 1.00 89.31 94 TYR A N 1
ATOM 742 C CA . TYR A 1 94 ? 9.263 -2.732 -0.769 1.00 89.31 94 TYR A CA 1
ATOM 743 C C . TYR A 1 94 ? 9.773 -1.287 -0.832 1.00 89.31 94 TYR A C 1
ATOM 745 O O . TYR A 1 94 ? 10.589 -0.978 -1.695 1.00 89.31 94 TYR A O 1
ATOM 753 N N . ILE A 1 95 ? 9.374 -0.422 0.109 1.00 88.06 95 ILE A N 1
ATOM 754 C CA . ILE A 1 95 ? 9.851 0.972 0.172 1.00 88.06 95 ILE A CA 1
ATOM 755 C C . ILE A 1 95 ? 11.358 1.036 0.443 1.00 88.06 95 ILE A C 1
ATOM 757 O O . ILE A 1 95 ? 12.050 1.850 -0.166 1.00 88.06 95 ILE A O 1
ATOM 761 N N . GLU A 1 96 ? 11.889 0.178 1.318 1.00 86.50 96 GLU A N 1
ATOM 762 C CA . GLU A 1 96 ? 13.331 0.117 1.598 1.00 86.50 96 GLU A CA 1
ATOM 763 C C . GLU A 1 96 ? 14.158 -0.193 0.337 1.00 86.50 96 GLU A C 1
ATOM 765 O O . GLU A 1 96 ? 15.233 0.384 0.133 1.00 86.50 96 GLU A O 1
ATOM 770 N N . ALA A 1 97 ? 13.664 -1.099 -0.510 1.00 83.50 97 ALA A N 1
ATOM 771 C CA . ALA A 1 97 ? 14.275 -1.402 -1.798 1.00 83.50 97 ALA A CA 1
ATOM 772 C C . ALA A 1 97 ? 14.070 -0.251 -2.795 1.00 83.50 97 ALA A C 1
ATOM 774 O O . ALA A 1 97 ? 15.027 0.191 -3.428 1.00 83.50 97 ALA A O 1
ATOM 775 N N . ALA A 1 98 ? 12.846 0.270 -2.888 1.00 81.38 98 ALA A N 1
ATOM 776 C CA . ALA A 1 98 ? 12.458 1.285 -3.859 1.00 81.38 98 ALA A CA 1
ATOM 777 C C . ALA A 1 98 ? 13.152 2.635 -3.645 1.00 81.38 98 ALA A C 1
ATOM 779 O O . ALA A 1 98 ? 13.481 3.298 -4.617 1.00 81.38 98 ALA A O 1
ATOM 780 N N . TYR A 1 99 ? 13.464 3.014 -2.401 1.00 73.69 99 TYR A N 1
ATOM 781 C CA . TYR A 1 99 ? 14.227 4.234 -2.096 1.00 73.69 99 TYR A CA 1
ATOM 782 C C . TYR A 1 99 ? 15.621 4.269 -2.760 1.00 73.69 99 TYR A C 1
ATOM 784 O O . TYR A 1 99 ? 16.228 5.329 -2.885 1.00 73.69 99 TYR A O 1
ATOM 792 N N . LYS A 1 100 ? 16.154 3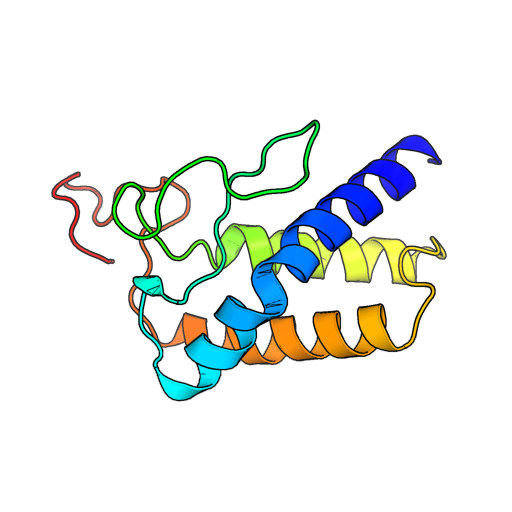.112 -3.174 1.00 75.69 100 LYS A N 1
ATOM 793 C CA . LYS A 1 100 ? 17.453 2.995 -3.857 1.00 75.69 100 LYS A CA 1
ATOM 794 C C . LYS A 1 100 ? 17.325 3.019 -5.385 1.00 75.69 100 LYS A C 1
ATOM 796 O O . LYS A 1 100 ? 18.346 2.950 -6.066 1.00 75.69 100 LYS A O 1
ATOM 801 N N . VAL A 1 101 ? 16.102 3.080 -5.908 1.00 67.62 101 VAL A N 1
ATOM 802 C CA . VAL A 1 101 ? 15.771 3.072 -7.336 1.00 67.62 101 VAL A CA 1
ATOM 803 C C . VAL A 1 101 ? 15.319 4.477 -7.734 1.00 67.62 101 VAL A C 1
ATOM 805 O O . VAL A 1 101 ? 14.597 5.126 -6.983 1.00 67.62 101 VAL A O 1
ATOM 808 N N . ALA A 1 102 ? 15.765 4.949 -8.900 1.00 63.66 102 ALA A N 1
ATOM 809 C CA . ALA A 1 102 ? 15.332 6.229 -9.454 1.00 63.66 102 ALA A CA 1
ATOM 810 C C . ALA A 1 102 ? 13.807 6.219 -9.669 1.00 63.66 102 ALA A C 1
ATOM 812 O O . ALA A 1 102 ? 13.269 5.266 -10.239 1.00 63.66 102 ALA A O 1
ATOM 813 N N . ASP A 1 103 ? 13.119 7.251 -9.184 1.00 62.09 103 ASP A N 1
ATOM 814 C CA . ASP A 1 103 ? 11.652 7.332 -9.132 1.00 62.09 103 ASP A CA 1
ATOM 815 C C . ASP A 1 103 ? 11.152 8.447 -10.069 1.00 62.09 103 ASP A C 1
ATOM 817 O O . ASP A 1 103 ? 11.868 9.404 -10.357 1.00 62.09 103 ASP A O 1
ATOM 821 N N . TYR A 1 104 ? 9.915 8.360 -10.562 1.00 59.59 104 TYR A N 1
ATOM 822 C CA . TYR A 1 104 ? 9.319 9.384 -11.439 1.00 59.59 104 TYR A CA 1
ATOM 823 C C . TYR A 1 104 ? 8.828 10.628 -10.678 1.00 59.59 104 TYR A C 1
ATOM 825 O O . TYR A 1 104 ? 8.269 11.554 -11.286 1.00 59.59 104 TYR A O 1
ATOM 833 N N . GLY A 1 105 ? 9.030 10.640 -9.357 1.00 58.31 105 GLY A N 1
ATOM 834 C CA . GLY A 1 105 ? 8.616 11.693 -8.441 1.00 58.31 105 GLY A CA 1
ATOM 835 C C . GLY A 1 105 ? 7.093 11.828 -8.321 1.00 58.31 105 GLY A C 1
ATOM 836 O O . GLY A 1 105 ? 6.316 11.263 -9.090 1.00 58.31 105 GLY A O 1
ATOM 837 N N . MET A 1 106 ? 6.661 12.662 -7.371 1.00 61.59 106 MET A N 1
ATOM 838 C CA . MET A 1 106 ? 5.242 12.926 -7.054 1.00 61.59 106 MET A CA 1
ATOM 839 C C . MET A 1 106 ? 4.410 13.432 -8.242 1.00 61.59 106 MET A C 1
ATOM 841 O O . MET A 1 106 ? 3.182 13.376 -8.237 1.00 61.59 106 MET A O 1
ATOM 845 N N . TRP A 1 107 ? 5.073 13.991 -9.254 1.00 59.38 107 TRP A N 1
ATOM 846 C CA . TRP A 1 107 ? 4.413 14.583 -10.414 1.00 59.38 107 TRP A CA 1
ATOM 847 C C . TRP A 1 107 ? 4.286 13.627 -11.599 1.00 59.38 107 TRP A C 1
ATOM 849 O O . TRP A 1 107 ? 3.809 14.067 -12.642 1.00 59.38 107 TRP A O 1
ATOM 859 N N . GLU A 1 108 ? 4.677 12.355 -11.443 1.00 54.88 108 GLU A N 1
ATOM 860 C CA . GLU A 1 108 ? 4.538 11.292 -12.452 1.00 54.88 108 GLU A CA 1
ATOM 861 C C . GLU A 1 108 ? 5.195 11.656 -13.807 1.00 54.88 108 GLU A C 1
ATOM 863 O O . GLU A 1 108 ? 4.719 11.250 -14.868 1.00 54.88 108 GLU A O 1
ATOM 868 N N . ARG A 1 109 ? 6.247 12.494 -13.794 1.00 56.41 109 ARG A N 1
ATOM 869 C CA . ARG A 1 109 ? 6.831 13.136 -14.995 1.00 56.41 109 ARG A CA 1
ATOM 870 C C . ARG A 1 109 ? 8.333 12.894 -15.196 1.00 56.41 109 ARG A C 1
ATOM 872 O O . ARG A 1 109 ? 8.842 13.243 -16.265 1.00 56.41 109 ARG A O 1
ATOM 879 N N . GLY A 1 110 ? 9.020 12.271 -14.234 1.00 57.41 110 GLY A N 1
ATOM 880 C CA . GLY A 1 110 ? 10.488 12.195 -14.226 1.00 57.41 110 GLY A CA 1
ATOM 881 C C . GLY A 1 110 ? 11.122 13.561 -13.928 1.00 57.41 110 GLY A C 1
ATOM 882 O O . GLY A 1 110 ? 10.446 14.418 -13.351 1.00 57.41 110 GLY A O 1
ATOM 883 N N . ASP A 1 111 ? 12.369 13.780 -14.373 1.00 48.44 111 ASP A N 1
ATOM 884 C CA . ASP A 1 111 ? 13.083 15.072 -14.269 1.00 48.44 111 ASP A CA 1
ATOM 885 C C . ASP A 1 111 ? 12.165 16.257 -14.612 1.00 48.44 111 ASP A C 1
ATOM 887 O O . ASP A 1 111 ? 11.346 16.199 -15.533 1.00 48.44 111 ASP A O 1
ATOM 891 N N . LYS A 1 112 ? 12.337 17.372 -13.886 1.00 48.44 112 LYS A N 1
ATOM 892 C CA . LYS A 1 112 ? 11.735 18.702 -14.118 1.00 48.44 112 LYS A CA 1
ATOM 893 C C . LYS A 1 112 ? 11.690 19.130 -15.594 1.00 48.44 112 LYS A C 1
ATOM 895 O O . LYS A 1 112 ? 10.907 20.020 -15.930 1.00 48.44 112 LYS A O 1
ATOM 900 N N . THR A 1 113 ? 12.505 18.536 -16.465 1.00 47.19 113 THR A N 1
ATOM 901 C CA . THR A 1 113 ? 12.503 18.730 -17.923 1.00 47.19 113 THR A CA 1
ATOM 902 C C . THR A 1 113 ? 11.398 17.985 -18.694 1.00 47.19 113 THR A C 1
ATOM 904 O O . THR A 1 113 ? 11.222 18.253 -19.885 1.00 47.19 113 THR A O 1
ATOM 907 N N . ASN A 1 114 ? 10.605 17.122 -18.046 1.00 47.16 114 ASN A N 1
ATOM 908 C CA . ASN A 1 114 ? 9.475 16.379 -18.624 1.00 47.16 114 ASN A CA 1
ATOM 909 C C . ASN A 1 114 ? 9.874 15.516 -19.840 1.00 47.16 114 ASN A C 1
ATOM 911 O O . ASN A 1 114 ? 9.147 15.439 -20.832 1.00 47.16 114 ASN A O 1
ATOM 915 N N . GLN A 1 115 ? 11.059 14.905 -19.771 1.00 53.44 115 GLN A N 1
ATOM 916 C CA . GLN A 1 115 ? 11.627 14.044 -20.819 1.00 53.44 115 GLN A CA 1
ATOM 917 C C . GLN A 1 115 ? 11.354 12.544 -20.579 1.00 53.44 115 GLN A C 1
ATOM 919 O O . GLN A 1 115 ? 11.795 11.716 -21.370 1.00 53.44 115 GLN A O 1
ATOM 924 N N . GLY A 1 116 ? 10.640 12.175 -19.504 1.00 49.81 116 GLY A N 1
ATOM 925 C CA . GLY A 1 116 ? 10.345 10.772 -19.173 1.00 49.81 116 GLY A CA 1
ATOM 926 C C . GLY A 1 116 ? 11.544 9.985 -18.629 1.00 49.81 116 GLY A C 1
ATOM 927 O O . GLY A 1 116 ? 11.531 8.756 -18.649 1.00 49.81 116 GLY A O 1
ATOM 928 N N . ILE A 1 117 ? 12.577 10.686 -18.156 1.00 51.66 117 ILE A N 1
ATOM 929 C CA . ILE A 1 117 ? 13.786 10.103 -17.569 1.00 51.66 117 ILE A CA 1
ATOM 930 C C . ILE A 1 117 ? 13.609 10.081 -16.037 1.00 51.66 117 ILE A C 1
ATOM 932 O O . ILE A 1 117 ? 13.186 11.109 -15.500 1.00 51.66 117 ILE A O 1
ATOM 936 N N . PRO A 1 118 ? 13.890 8.958 -15.345 1.00 50.12 118 PRO A N 1
ATOM 937 C CA . PRO A 1 118 ? 13.824 8.874 -13.880 1.00 50.12 118 PRO A CA 1
ATOM 938 C C . PRO A 1 118 ? 14.718 9.919 -13.186 1.00 50.12 118 PRO A C 1
ATOM 940 O O . PRO A 1 118 ? 15.793 10.219 -13.714 1.00 50.12 118 PRO A O 1
ATOM 943 N N . ASP A 1 119 ? 14.280 10.446 -12.034 1.00 48.22 119 ASP A N 1
ATOM 944 C CA . ASP A 1 119 ? 15.047 11.380 -11.178 1.00 48.22 119 ASP A CA 1
ATOM 945 C C . ASP A 1 119 ? 16.076 10.658 -10.284 1.00 48.22 119 ASP A C 1
ATOM 947 O O . ASP A 1 119 ? 15.752 9.572 -9.742 1.00 48.22 119 ASP A O 1
#

pLDDT: mean 82.34, std 15.06, range [47.16, 97.81]

Sequence (119 aa):
MENVVKLMRGLLQCMMRQVDKVERFKHTQSTEDSLHAKYNTATCSTVVGDDEWGHLQVDATSLFLLFLAQMTASGLRIIFTLDEVAFIQNLVFYIEAAYKVADYGMWERGDKTNQGIPD

Secondary structure (DSSP, 8-state):
-HHHHHHHHHHHHHHHTTHHHHHHHHHH--GGGSPPS-B-TTT-SBSS-TTSS----HHHHHHHHHHHHHHHHTT-----SHHHHHHHHHHHHHHHHHTTS---TTTTSSSTT-SS---

Radius of gyration: 14.58 Å; chains: 1; bounding box: 34×31×39 Å